Protein AF-A0AA36NND5-F1 (afdb_monomer_lite)

pLDDT: mean 72.18, std 15.88, range [35.72, 88.31]

Foldseek 3Di:
DDDDDDDPPPCPDPPVPDQDDPPDDDPVPCVVLLVVLVLQLVQCLVVLCCQLLVVLDVVCPLPHDLVVSLVSLVCSLVCLVSLLQWDWDDDPPHIDIDGDDPPDPDDPSSSVSSSSSSSVSCCVRPVVCSVVSSVVSVVVSVVVVVVVVVVVVVVVVDDDDDDDDD

InterPro domains:
  IPR011001 Saposin-like [SSF47862] (36-78)

Sequence (166 aa):
MAVFGARGLALFGLVQGAMRMPEEFNVETDFDVKNKYQKAQKYIRCDLCTMAVGNTFDSVGTSFTEDDVYDHIEKICNIDDLYAKHELIEVGKTWKMVEVSDTTNRTAHAVRWQSHAMKELCDNIIRPYDDEIKDLFLKRLKKGRKEGMRAEVVGAAGSPSRGFEW

Secondary structure (DSSP, 8-state):
------------------PPPPTT--HHHHHHHHHHHHHHTTTSHHHHHHHHHHHHHHHTTTT--HHHHHHHHHTTT--HHHHHTEEEEEETTEEEEEE--TT----HHHHHHHHHHHHHHHHHHTGGGHHHHHHHHHHHHHHHHHHHHHHHHHHHT---------

Structure (mmCIF, N/CA/C/O backbone):
data_AF-A0AA36NND5-F1
#
_entry.id   AF-A0AA36NND5-F1
#
loop_
_atom_site.group_PDB
_atom_site.id
_atom_site.type_symbol
_atom_site.label_atom_id
_atom_site.label_alt_id
_atom_site.label_comp_id
_atom_site.label_asym_id
_atom_site.label_entity_id
_atom_site.label_seq_id
_atom_site.pdbx_PDB_ins_code
_atom_site.Cartn_x
_atom_site.Cartn_y
_atom_site.Cartn_z
_atom_site.occupancy
_atom_site.B_iso_or_equiv
_atom_site.auth_seq_id
_atom_site.auth_comp_id
_atom_site.auth_asym_id
_atom_site.auth_atom_id
_atom_site.pdbx_PDB_model_num
ATOM 1 N N . MET A 1 1 ? 33.580 32.217 29.514 1.00 37.56 1 MET A N 1
ATOM 2 C CA . MET A 1 1 ? 32.940 32.219 28.181 1.00 37.56 1 MET A CA 1
ATOM 3 C C . MET A 1 1 ? 32.507 30.797 27.865 1.00 37.56 1 MET A C 1
ATOM 5 O O . MET A 1 1 ? 33.369 29.955 27.670 1.00 37.56 1 MET A O 1
ATOM 9 N N . ALA A 1 2 ? 31.207 30.515 27.879 1.00 35.72 2 ALA A N 1
ATOM 10 C CA . ALA A 1 2 ? 30.644 29.271 27.360 1.00 35.72 2 ALA A CA 1
ATOM 11 C C . ALA A 1 2 ? 29.317 29.638 26.688 1.00 35.72 2 ALA A C 1
ATOM 13 O O . ALA A 1 2 ? 28.382 30.077 27.354 1.00 35.72 2 ALA A O 1
ATOM 14 N N . VAL A 1 3 ? 29.293 29.577 25.359 1.00 41.00 3 VAL A N 1
ATOM 15 C CA . VAL A 1 3 ? 28.129 29.923 24.540 1.00 41.00 3 VAL A CA 1
ATOM 16 C C . VAL A 1 3 ? 27.248 28.681 24.438 1.00 41.00 3 VAL A C 1
ATOM 18 O O . VAL A 1 3 ? 27.645 27.679 23.850 1.00 41.00 3 VAL A O 1
ATOM 21 N N . PHE A 1 4 ? 26.054 28.749 25.025 1.00 44.62 4 PHE A N 1
ATOM 22 C CA . PHE A 1 4 ? 24.966 27.808 24.774 1.00 44.62 4 PHE A CA 1
ATOM 23 C C . PHE A 1 4 ? 24.376 28.101 23.385 1.00 44.62 4 PHE A C 1
ATOM 25 O O . PHE A 1 4 ? 23.732 29.128 23.187 1.00 44.62 4 PHE A O 1
ATOM 32 N N . GLY A 1 5 ? 24.616 27.211 22.418 1.00 39.91 5 GLY A N 1
ATOM 33 C CA . GLY A 1 5 ? 24.009 27.251 21.084 1.00 39.91 5 GLY A CA 1
ATOM 34 C C .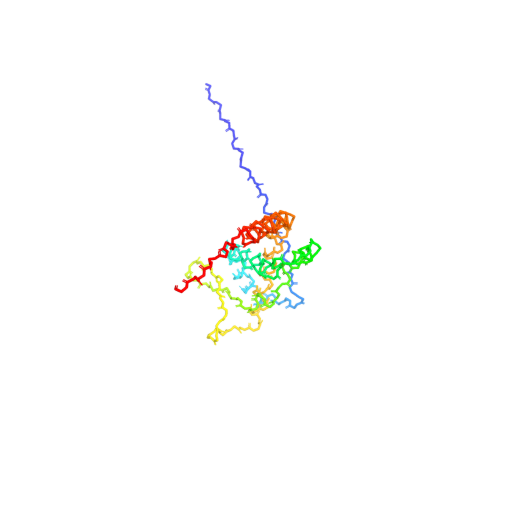 GLY A 1 5 ? 22.707 26.454 21.055 1.00 39.91 5 GLY A C 1
ATOM 35 O O . GLY A 1 5 ? 22.698 25.251 21.303 1.00 39.91 5 GLY A O 1
ATOM 36 N N . ALA A 1 6 ? 21.605 27.151 20.806 1.00 47.41 6 ALA A N 1
ATOM 37 C CA . ALA A 1 6 ? 20.238 26.683 20.958 1.00 47.41 6 ALA A CA 1
ATOM 38 C C . ALA A 1 6 ? 19.787 25.636 19.919 1.00 47.41 6 ALA A C 1
ATOM 40 O O . ALA A 1 6 ? 20.003 25.773 18.720 1.00 47.41 6 ALA A O 1
ATOM 41 N N . ARG A 1 7 ? 19.077 24.627 20.441 1.00 49.38 7 ARG A N 1
ATOM 42 C CA . ARG A 1 7 ? 17.844 24.003 19.925 1.00 49.38 7 ARG A CA 1
ATOM 43 C C . ARG A 1 7 ? 17.423 24.395 18.496 1.00 49.38 7 ARG A C 1
ATOM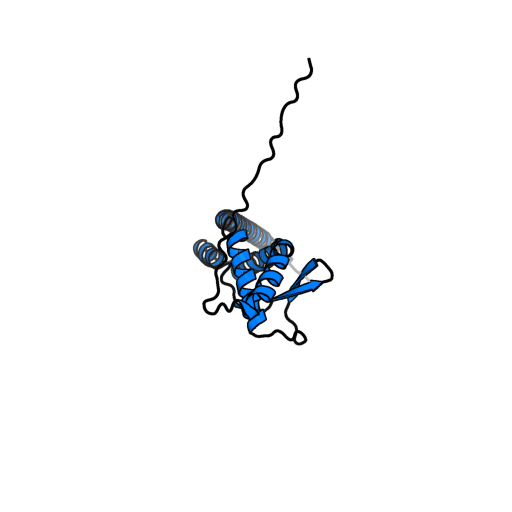 45 O O . ARG A 1 7 ? 16.772 25.415 18.301 1.00 49.38 7 ARG A O 1
ATOM 52 N N . GLY A 1 8 ? 17.636 23.485 17.549 1.00 39.53 8 GLY A N 1
ATOM 53 C CA . GLY A 1 8 ? 16.890 23.409 16.291 1.00 39.53 8 GLY A CA 1
ATOM 54 C C . GLY A 1 8 ? 15.982 22.180 16.296 1.00 39.53 8 GLY A C 1
ATOM 55 O O . GLY A 1 8 ? 16.281 21.192 15.634 1.00 39.53 8 GLY A O 1
ATOM 56 N N . LEU A 1 9 ? 14.907 22.198 17.093 1.00 47.22 9 LEU A N 1
ATOM 57 C CA . LEU A 1 9 ? 13.833 21.205 16.990 1.00 47.22 9 LEU A CA 1
ATOM 58 C C . LEU A 1 9 ? 13.044 21.523 15.717 1.00 47.22 9 LEU A C 1
ATOM 60 O O . LEU A 1 9 ? 12.207 22.423 15.706 1.00 47.22 9 LEU A O 1
ATOM 64 N N . ALA A 1 10 ? 13.351 20.803 14.640 1.00 49.25 10 ALA A N 1
ATOM 65 C CA . ALA A 1 10 ? 12.561 20.805 13.421 1.00 49.25 10 ALA A CA 1
ATOM 66 C C . ALA A 1 10 ? 11.164 20.240 13.728 1.00 49.25 10 ALA A C 1
ATOM 68 O O . ALA A 1 10 ? 10.944 19.030 13.744 1.00 49.25 10 ALA A O 1
ATOM 69 N N . LEU A 1 11 ? 10.221 21.140 14.005 1.00 42.69 11 LEU A N 1
ATOM 70 C CA . LEU A 1 11 ? 8.789 20.886 13.927 1.00 42.69 11 LEU A CA 1
ATOM 71 C C . LEU A 1 11 ? 8.436 20.680 12.449 1.00 42.69 11 LEU A C 1
ATOM 73 O O . LEU A 1 11 ? 8.006 21.607 11.767 1.00 42.69 11 LEU A O 1
ATOM 77 N N . PHE A 1 12 ? 8.638 19.466 11.938 1.00 47.25 12 PHE A N 1
ATOM 78 C CA . PHE A 1 12 ? 7.937 19.043 10.733 1.00 47.25 12 PHE A CA 1
ATOM 79 C C . PHE A 1 12 ? 6.462 18.926 11.100 1.00 47.25 12 PHE A C 1
ATOM 81 O O . PHE A 1 12 ? 6.057 18.043 11.860 1.00 47.25 12 PHE A O 1
ATOM 88 N N . GLY A 1 13 ? 5.691 19.903 10.625 1.00 39.56 13 GLY A N 1
ATOM 89 C CA . GLY A 1 13 ? 4.256 19.979 10.813 1.00 39.56 13 GLY A CA 1
ATOM 90 C C . GLY A 1 13 ? 3.601 18.666 10.409 1.00 39.56 13 GLY A C 1
ATOM 91 O O . GLY A 1 13 ? 3.817 18.152 9.313 1.00 39.56 13 GLY A O 1
ATOM 92 N N . LEU A 1 14 ? 2.789 18.139 11.321 1.00 42.22 14 LEU A N 1
ATOM 93 C CA . LEU A 1 14 ? 1.774 17.150 11.014 1.00 42.22 14 LEU A CA 1
ATOM 94 C C . LEU A 1 14 ? 0.829 17.783 9.990 1.00 42.22 14 LEU A C 1
ATOM 96 O O . LEU A 1 14 ? -0.131 18.458 10.357 1.00 42.22 14 LEU A O 1
ATOM 100 N N . VAL A 1 15 ? 1.102 17.578 8.703 1.00 45.41 15 VAL A N 1
ATOM 101 C CA . VAL A 1 15 ? 0.056 17.646 7.688 1.00 45.41 15 VAL A CA 1
ATOM 102 C C . VAL A 1 15 ? -0.888 16.503 8.038 1.00 45.41 15 VAL A C 1
ATOM 104 O O . VAL A 1 15 ? -0.633 15.338 7.734 1.00 45.41 15 VAL A O 1
ATOM 107 N N . GLN A 1 16 ? -1.934 16.824 8.796 1.00 47.56 16 GLN A N 1
ATOM 108 C CA . GLN A 1 16 ? -3.073 15.941 8.961 1.00 47.56 16 GLN A CA 1
ATOM 109 C C . GLN A 1 16 ? -3.702 15.839 7.575 1.00 47.56 16 GLN A C 1
ATOM 111 O O . GLN A 1 16 ? -4.372 16.768 7.130 1.00 47.56 16 GLN A O 1
ATOM 116 N N . GLY A 1 17 ? -3.395 14.754 6.860 1.00 48.06 17 GLY A N 1
ATOM 117 C CA . GLY A 1 17 ? -4.049 14.442 5.597 1.00 48.06 17 GLY A CA 1
ATOM 118 C C . GLY A 1 17 ? -5.557 14.564 5.794 1.00 48.06 17 GLY A C 1
ATOM 119 O O . GLY A 1 17 ? -6.100 14.017 6.759 1.00 48.06 17 GLY A O 1
ATOM 120 N N . ALA A 1 18 ? -6.209 15.348 4.935 1.00 47.50 18 ALA A N 1
ATOM 121 C CA . ALA A 1 18 ? -7.654 15.474 4.938 1.00 47.50 18 ALA A CA 1
ATOM 122 C C . ALA A 1 18 ? -8.231 14.079 4.693 1.00 47.50 18 ALA A C 1
ATOM 124 O O . ALA A 1 18 ? -8.128 13.548 3.589 1.00 47.50 18 ALA A O 1
ATOM 125 N N . MET A 1 19 ? -8.771 13.463 5.745 1.00 51.12 19 MET A N 1
ATOM 126 C CA . MET A 1 19 ? -9.443 12.181 5.601 1.00 51.12 19 MET A CA 1
ATOM 127 C C . MET A 1 19 ? -10.656 12.391 4.715 1.00 51.12 19 MET A C 1
ATOM 129 O O . MET A 1 19 ? -11.527 13.207 5.035 1.00 51.12 19 MET A O 1
ATOM 133 N N . ARG A 1 20 ? -10.718 11.643 3.616 1.00 57.62 20 ARG A N 1
ATOM 134 C CA . ARG A 1 20 ? -11.970 11.434 2.911 1.00 57.62 20 ARG A CA 1
ATOM 135 C C . ARG A 1 20 ? -12.955 10.856 3.922 1.00 57.62 20 ARG A C 1
ATOM 137 O O . ARG A 1 20 ? -12.640 9.994 4.737 1.00 57.62 20 ARG A O 1
ATOM 144 N N . MET A 1 21 ? -14.148 11.423 3.950 1.00 57.81 21 MET A N 1
ATOM 145 C CA . MET A 1 21 ? -15.241 10.848 4.714 1.00 57.81 21 MET A CA 1
ATOM 146 C C . MET A 1 21 ? -16.093 10.055 3.726 1.00 57.81 21 MET A C 1
ATOM 148 O O . MET A 1 21 ? -16.388 10.585 2.652 1.00 57.81 21 MET A O 1
ATOM 152 N N . PRO A 1 22 ? -16.463 8.801 4.034 1.00 61.34 22 PRO A N 1
ATOM 153 C CA . PRO A 1 22 ? -17.447 8.092 3.231 1.00 61.34 22 PRO A CA 1
ATOM 154 C C . PRO A 1 22 ? -18.781 8.857 3.254 1.00 61.34 22 PRO A C 1
ATOM 156 O O . PRO A 1 22 ? -19.101 9.512 4.245 1.00 61.34 22 PRO A O 1
ATOM 159 N N . GLU A 1 23 ? -19.556 8.769 2.168 1.00 60.59 23 GLU A N 1
ATOM 160 C CA . GLU A 1 23 ? -20.800 9.543 1.974 1.00 60.59 23 GLU A CA 1
ATOM 161 C C . GLU A 1 23 ? -21.880 9.282 3.047 1.00 60.59 23 GLU A C 1
ATOM 163 O O . GLU A 1 23 ? -22.774 10.102 3.228 1.00 60.59 23 GLU A O 1
ATOM 168 N N . GLU A 1 24 ? -21.764 8.194 3.815 1.00 65.44 24 GLU A N 1
ATOM 169 C CA . GLU A 1 24 ? -22.686 7.798 4.891 1.00 65.44 24 GLU A CA 1
ATOM 170 C C . GLU A 1 24 ? -21.978 7.744 6.261 1.00 65.44 24 GLU A C 1
ATOM 172 O O . GLU A 1 24 ? -22.044 6.738 6.964 1.00 65.44 24 GLU A O 1
ATOM 177 N N . PHE A 1 25 ? -21.239 8.795 6.633 1.00 61.91 25 PHE A N 1
ATOM 178 C CA . PHE A 1 25 ? -20.550 8.855 7.929 1.00 61.91 25 PHE A CA 1
ATOM 179 C C . PHE A 1 25 ? -21.534 9.053 9.095 1.00 61.91 25 PHE A C 1
ATOM 181 O O . PHE A 1 25 ? -22.158 10.111 9.209 1.00 61.91 25 PHE A O 1
ATOM 188 N N . ASN A 1 26 ? -21.619 8.079 10.006 1.00 71.50 26 ASN A N 1
ATOM 189 C CA . ASN A 1 26 ? -22.333 8.212 11.277 1.00 71.50 26 ASN A CA 1
ATOM 190 C C . ASN A 1 26 ? -21.340 8.326 12.445 1.00 71.50 26 ASN A C 1
ATOM 192 O O . ASN A 1 26 ? -20.624 7.382 12.775 1.00 71.50 26 ASN A O 1
ATOM 196 N N . VAL A 1 27 ? -21.324 9.487 13.104 1.00 68.81 27 VAL A N 1
ATOM 197 C CA . VAL A 1 27 ? -20.376 9.821 14.182 1.00 68.81 27 VAL A CA 1
ATOM 198 C C . VAL A 1 27 ? -20.409 8.810 15.337 1.00 68.81 27 VAL A C 1
ATOM 200 O O . VAL A 1 27 ? -19.364 8.538 15.920 1.00 68.81 27 VAL A O 1
ATOM 203 N N . GLU A 1 28 ? -21.568 8.240 15.667 1.00 66.12 28 GLU A N 1
ATOM 204 C CA . GLU A 1 28 ? -21.725 7.380 16.849 1.00 66.12 28 GLU A CA 1
ATOM 205 C C . GLU A 1 28 ? -21.187 5.960 16.635 1.00 66.12 28 GLU A C 1
ATOM 207 O O . GLU A 1 28 ? -20.662 5.352 17.564 1.00 66.12 28 GLU A O 1
ATOM 212 N N . THR A 1 29 ? -21.275 5.433 15.413 1.00 70.25 29 THR A N 1
ATOM 213 C CA . THR A 1 29 ? -20.861 4.056 15.091 1.00 70.25 29 THR A CA 1
ATOM 214 C C . THR A 1 29 ? -19.508 3.984 14.397 1.00 70.25 29 THR A C 1
ATOM 216 O O . THR A 1 29 ? -18.802 2.978 14.491 1.00 70.25 29 THR A O 1
ATOM 219 N N . ASP A 1 30 ? -19.124 5.045 13.691 1.00 74.62 30 ASP A N 1
ATOM 220 C CA . ASP A 1 30 ? -17.997 4.997 12.763 1.00 74.62 30 ASP A CA 1
ATOM 221 C C . ASP A 1 30 ? -16.699 5.483 13.395 1.00 74.62 30 ASP A C 1
ATOM 223 O O . ASP A 1 30 ? -15.617 5.147 12.915 1.00 74.62 30 ASP A O 1
ATOM 227 N N . PHE A 1 31 ? -16.775 6.258 14.478 1.00 78.00 31 PHE A N 1
ATOM 228 C CA . PHE A 1 31 ? -15.596 6.868 15.086 1.00 78.00 31 PHE A CA 1
ATOM 229 C C . PHE A 1 31 ? -14.640 5.825 15.678 1.00 78.00 31 PHE A C 1
ATOM 231 O O . PHE A 1 31 ? -13.425 5.920 15.487 1.00 78.00 31 PHE A O 1
ATOM 238 N N . ASP A 1 32 ? -15.174 4.786 16.323 1.00 79.19 32 ASP A N 1
ATOM 239 C CA . ASP A 1 32 ? -14.371 3.701 16.896 1.00 79.19 32 ASP A CA 1
ATOM 240 C C . ASP A 1 32 ? -13.704 2.852 15.811 1.00 79.19 32 ASP A C 1
ATOM 242 O O . ASP A 1 32 ? -12.510 2.541 15.891 1.00 79.19 32 ASP A O 1
ATOM 246 N N . VAL A 1 33 ? -14.447 2.538 14.748 1.00 79.69 33 VAL A N 1
ATOM 247 C CA . VAL A 1 33 ? -13.950 1.766 13.602 1.00 79.69 33 VAL A CA 1
ATOM 248 C C . VAL A 1 33 ? -12.896 2.565 12.830 1.00 79.69 33 VAL A C 1
ATOM 250 O O . VAL A 1 33 ? -11.826 2.046 12.503 1.00 79.69 33 VAL A O 1
ATOM 253 N N . LYS A 1 34 ? -13.128 3.862 12.623 1.00 76.62 34 LYS A N 1
ATOM 254 C CA . LYS A 1 34 ? -12.169 4.785 12.009 1.00 76.62 34 LYS A CA 1
ATOM 255 C C . LYS A 1 34 ? -10.884 4.892 12.830 1.00 76.62 34 LYS A C 1
ATOM 257 O O . LYS A 1 34 ? -9.793 4.731 12.283 1.00 76.62 34 LYS A O 1
ATOM 262 N N . ASN A 1 35 ? -10.986 5.108 14.141 1.00 81.12 35 ASN A N 1
ATOM 263 C CA . ASN A 1 35 ? -9.820 5.192 15.025 1.00 81.12 35 ASN A CA 1
ATOM 264 C C . ASN A 1 35 ? -9.022 3.883 15.065 1.00 81.12 35 ASN A C 1
ATOM 266 O O . ASN A 1 35 ? -7.790 3.911 15.139 1.00 81.12 35 ASN A O 1
ATOM 270 N N . LYS A 1 36 ? -9.703 2.733 15.000 1.00 82.50 36 LYS A N 1
ATOM 271 C CA . LYS A 1 36 ? -9.067 1.415 14.890 1.00 82.50 36 LYS A CA 1
ATOM 272 C C . LYS A 1 36 ? -8.177 1.342 13.646 1.00 82.50 36 LYS A C 1
ATOM 274 O O . LYS A 1 36 ? -6.985 1.063 13.765 1.00 82.50 36 LYS A O 1
ATOM 279 N N . TYR A 1 37 ? -8.712 1.671 12.471 1.00 82.19 37 TYR A N 1
ATOM 280 C CA . TYR A 1 37 ? -7.943 1.594 11.226 1.00 82.19 37 TYR A CA 1
ATOM 281 C C . TYR A 1 37 ? -6.878 2.690 11.095 1.00 82.19 37 TYR A C 1
ATOM 283 O O . TYR A 1 37 ? -5.793 2.413 10.586 1.00 82.19 37 TYR A O 1
ATOM 291 N N . GLN A 1 38 ? -7.090 3.886 11.651 1.00 81.88 38 GLN A N 1
ATOM 292 C CA . GLN A 1 38 ? -6.034 4.905 11.752 1.00 81.88 38 GLN A CA 1
ATOM 293 C C . GLN A 1 38 ? -4.810 4.407 12.529 1.00 81.88 38 GLN A C 1
ATOM 295 O O . GLN A 1 38 ? -3.671 4.643 12.126 1.00 81.88 38 GLN A O 1
ATOM 300 N N . LYS A 1 39 ? -5.018 3.687 13.639 1.00 83.25 39 LYS A N 1
ATOM 301 C CA . LYS A 1 39 ? -3.909 3.099 14.407 1.00 83.25 39 LYS A CA 1
ATOM 302 C C . LYS A 1 39 ? -3.157 2.040 13.601 1.00 83.25 39 LYS A C 1
ATOM 304 O O . LYS A 1 39 ? -1.943 1.919 13.774 1.00 83.25 39 LYS A O 1
ATOM 309 N N . ALA A 1 40 ? -3.851 1.315 12.722 1.00 83.50 40 ALA A N 1
ATOM 310 C CA . ALA A 1 40 ? -3.262 0.305 11.849 1.00 83.50 40 ALA A CA 1
ATOM 311 C C . ALA A 1 40 ? -2.370 0.913 10.753 1.00 83.50 40 ALA A C 1
ATOM 313 O O . ALA A 1 40 ? -1.329 0.338 10.430 1.00 83.50 40 ALA A O 1
ATOM 314 N N . GLN A 1 41 ? -2.711 2.104 10.240 1.00 82.81 41 GLN A N 1
ATOM 315 C CA . GLN A 1 41 ? -2.041 2.738 9.093 1.00 82.81 41 GLN A CA 1
ATOM 316 C C . GLN A 1 41 ? -0.517 2.844 9.219 1.00 82.81 41 GLN A C 1
ATOM 318 O O . GLN A 1 41 ? 0.186 2.775 8.217 1.00 82.81 41 GLN A O 1
ATOM 323 N N . LYS A 1 42 ? 0.029 3.018 10.427 1.00 83.56 42 LYS A N 1
ATOM 324 C CA . LYS A 1 42 ? 1.486 3.132 10.625 1.00 83.56 42 LYS A CA 1
ATOM 325 C C . LYS A 1 42 ? 2.239 1.803 10.503 1.00 83.56 42 LYS A C 1
ATOM 327 O O . LYS A 1 42 ? 3.437 1.829 10.248 1.00 83.56 42 LYS A O 1
ATOM 332 N N . TYR A 1 43 ? 1.562 0.673 10.689 1.00 85.62 43 TYR A N 1
ATOM 333 C CA . TYR A 1 43 ? 2.176 -0.658 10.650 1.00 85.62 43 TYR A CA 1
ATOM 334 C C . TYR A 1 43 ? 2.096 -1.290 9.261 1.00 85.62 43 TYR A C 1
ATOM 336 O O . TYR A 1 43 ? 3.012 -1.989 8.854 1.00 85.62 43 TYR A O 1
ATOM 344 N N . ILE A 1 44 ? 1.026 -0.998 8.524 1.00 86.38 44 ILE A N 1
ATOM 345 C CA . ILE A 1 44 ? 0.684 -1.698 7.278 1.00 86.38 44 ILE A CA 1
ATOM 346 C C . ILE A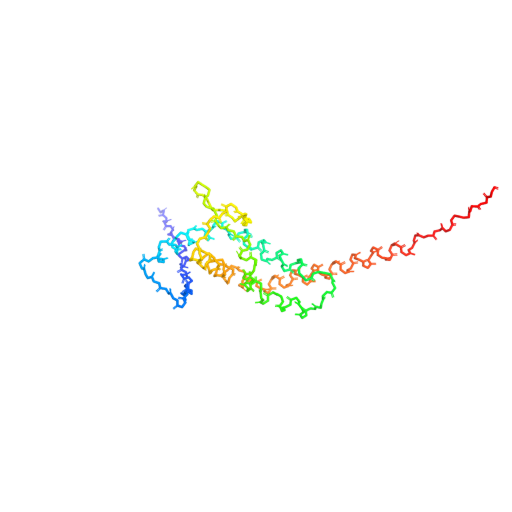 1 44 ? 1.252 -1.020 6.024 1.00 86.38 44 ILE A C 1
ATOM 348 O O . ILE A 1 44 ? 0.962 -1.445 4.914 1.00 86.38 44 ILE A O 1
ATOM 352 N N . ARG A 1 45 ? 2.036 0.058 6.176 1.00 86.19 45 ARG A N 1
ATOM 353 C CA . ARG A 1 45 ? 2.541 0.871 5.052 1.00 86.19 45 ARG A CA 1
ATOM 354 C C . ARG A 1 45 ? 3.344 0.043 4.053 1.00 86.19 45 ARG A C 1
ATOM 356 O O . ARG A 1 45 ? 3.110 0.128 2.852 1.00 86.19 45 ARG A O 1
ATOM 363 N N . CYS A 1 46 ? 4.289 -0.747 4.562 1.00 85.12 46 CYS A N 1
ATOM 364 C CA . CYS A 1 46 ? 5.161 -1.575 3.735 1.00 85.12 46 CYS A CA 1
ATOM 365 C C . CYS A 1 46 ? 4.383 -2.713 3.073 1.00 85.12 46 CYS A C 1
ATOM 367 O O . CYS A 1 46 ? 4.571 -2.956 1.883 1.00 85.12 46 CYS A O 1
ATOM 369 N N . ASP A 1 47 ? 3.490 -3.362 3.822 1.00 86.69 47 ASP A N 1
ATOM 370 C CA . ASP A 1 47 ? 2.665 -4.461 3.317 1.00 86.69 47 ASP A CA 1
ATOM 371 C C . ASP A 1 47 ? 1.741 -3.967 2.197 1.00 86.69 47 ASP A C 1
ATOM 373 O O . ASP A 1 47 ? 1.692 -4.560 1.122 1.00 86.69 47 ASP A O 1
ATOM 377 N N . LEU A 1 48 ? 1.084 -2.822 2.410 1.00 86.75 48 LEU A N 1
ATOM 378 C CA . LEU A 1 48 ? 0.208 -2.190 1.428 1.00 86.75 48 LEU A CA 1
ATOM 379 C C . LEU A 1 48 ? 0.969 -1.785 0.161 1.00 86.75 48 LEU A C 1
ATOM 381 O O . LEU A 1 48 ? 0.491 -2.041 -0.940 1.00 86.75 48 LEU A O 1
ATOM 385 N N . CYS A 1 49 ? 2.152 -1.182 0.310 1.00 85.38 49 CYS A N 1
ATOM 386 C CA . CYS A 1 49 ? 2.996 -0.811 -0.825 1.00 85.38 49 CYS A CA 1
ATOM 387 C C . CYS A 1 49 ? 3.432 -2.047 -1.619 1.00 85.38 49 CYS A C 1
ATOM 389 O O . CYS A 1 49 ? 3.263 -2.091 -2.834 1.00 85.38 49 CYS A O 1
ATOM 391 N N . THR A 1 50 ? 3.912 -3.082 -0.927 1.00 87.56 50 THR A N 1
ATOM 392 C CA . THR A 1 50 ? 4.354 -4.334 -1.557 1.00 87.56 50 THR A CA 1
ATOM 393 C C . THR A 1 50 ? 3.213 -5.005 -2.314 1.00 87.56 50 THR A C 1
ATOM 395 O O . THR A 1 50 ? 3.406 -5.447 -3.441 1.00 87.56 50 THR A O 1
ATOM 398 N N . MET A 1 51 ? 2.019 -5.034 -1.725 1.00 88.31 51 MET A N 1
ATOM 399 C CA . MET A 1 51 ? 0.827 -5.605 -2.343 1.00 88.31 51 MET A CA 1
ATOM 400 C C . MET A 1 51 ? 0.372 -4.800 -3.571 1.00 88.31 51 MET A C 1
ATOM 402 O O . MET A 1 51 ? 0.172 -5.380 -4.633 1.00 88.31 51 MET A O 1
ATOM 406 N N . ALA A 1 52 ? 0.218 -3.477 -3.451 1.00 86.06 52 ALA A N 1
ATOM 407 C CA . ALA A 1 52 ? -0.284 -2.637 -4.540 1.00 86.06 52 ALA A CA 1
ATOM 408 C C . ALA A 1 52 ? 0.701 -2.584 -5.720 1.00 86.06 52 ALA A C 1
ATOM 410 O O . ALA A 1 52 ? 0.323 -2.827 -6.864 1.00 86.06 52 ALA A O 1
ATOM 411 N N . VAL A 1 53 ? 1.985 -2.344 -5.435 1.00 84.06 53 VAL A N 1
ATOM 412 C CA . VAL A 1 53 ? 3.048 -2.302 -6.449 1.00 84.06 53 VAL A CA 1
ATOM 413 C C . VAL A 1 53 ? 3.310 -3.688 -7.033 1.00 84.06 53 VAL A C 1
ATOM 415 O O . VAL A 1 53 ? 3.482 -3.812 -8.243 1.00 84.06 53 VAL A O 1
ATOM 418 N N . GLY A 1 54 ? 3.305 -4.734 -6.201 1.00 84.06 54 GLY A N 1
ATOM 419 C CA . GLY A 1 54 ? 3.451 -6.123 -6.639 1.00 84.06 54 GLY A CA 1
ATOM 420 C C . GLY A 1 54 ? 2.348 -6.541 -7.607 1.00 84.06 54 GLY A C 1
ATOM 421 O O . GLY A 1 54 ? 2.648 -7.018 -8.696 1.00 84.06 54 GLY A O 1
ATOM 422 N N . ASN A 1 55 ? 1.087 -6.246 -7.280 1.00 84.94 55 ASN A N 1
ATOM 423 C CA . ASN A 1 55 ? -0.041 -6.520 -8.169 1.00 84.94 55 ASN A CA 1
ATOM 424 C C . ASN A 1 55 ? 0.092 -5.796 -9.518 1.00 84.94 55 ASN A C 1
ATOM 426 O O . ASN A 1 55 ? -0.224 -6.370 -10.560 1.00 84.94 55 ASN A O 1
ATOM 430 N N . THR A 1 56 ? 0.584 -4.555 -9.520 1.00 80.19 56 THR A N 1
ATOM 431 C CA . THR A 1 56 ? 0.869 -3.831 -10.765 1.00 80.19 56 THR A CA 1
ATOM 432 C C . THR A 1 56 ? 1.991 -4.497 -11.562 1.00 80.19 56 THR A C 1
ATOM 434 O O . THR A 1 56 ? 1.865 -4.634 -12.774 1.00 80.19 56 THR A O 1
ATOM 437 N N . PHE A 1 57 ? 3.053 -4.980 -10.909 1.00 78.25 57 PHE A N 1
ATOM 438 C CA . PHE A 1 57 ? 4.110 -5.750 -11.580 1.00 78.25 57 PHE A CA 1
ATOM 439 C C . PHE A 1 57 ? 3.581 -7.030 -12.221 1.00 78.25 57 PHE A C 1
ATOM 441 O O . PHE A 1 57 ? 3.925 -7.316 -13.367 1.00 78.25 57 PHE A O 1
ATOM 448 N N . ASP A 1 58 ? 2.734 -7.765 -11.511 1.00 81.69 58 ASP A N 1
ATOM 449 C CA . ASP A 1 58 ? 2.176 -9.019 -12.009 1.00 81.69 58 ASP A CA 1
ATOM 450 C C . ASP A 1 58 ? 1.167 -8.779 -13.142 1.00 81.69 58 ASP A C 1
ATOM 452 O O . ASP A 1 58 ? 1.135 -9.533 -14.115 1.00 81.69 58 ASP A O 1
ATOM 456 N N . SER A 1 59 ? 0.393 -7.692 -13.064 1.00 78.81 59 SER A N 1
ATOM 457 C CA . SER A 1 59 ? -0.599 -7.326 -14.085 1.00 78.81 59 SER A CA 1
ATOM 458 C C . SER A 1 59 ? 0.046 -6.834 -15.383 1.00 78.81 59 SER A C 1
ATOM 460 O O . SER A 1 59 ? -0.430 -7.166 -16.464 1.00 78.81 59 SER A O 1
ATOM 462 N N . VAL A 1 60 ? 1.137 -6.067 -15.280 1.00 74.00 60 VAL A N 1
ATOM 463 C CA . VAL A 1 60 ? 1.818 -5.402 -16.408 1.00 74.00 60 VAL A CA 1
ATOM 464 C C . VAL A 1 60 ? 2.859 -6.307 -17.089 1.00 74.00 60 VAL A C 1
ATOM 466 O O . VAL A 1 60 ? 3.509 -5.882 -18.034 1.00 74.00 60 VAL A O 1
ATOM 469 N N . GLY A 1 61 ? 3.027 -7.569 -16.673 1.00 66.31 61 GLY A N 1
ATOM 470 C CA . GLY A 1 61 ? 3.768 -8.607 -17.413 1.00 66.31 61 GLY A CA 1
ATOM 471 C C . GLY A 1 61 ? 5.093 -8.174 -18.080 1.00 66.31 61 GLY A C 1
ATOM 472 O O . GLY A 1 61 ? 5.836 -7.332 -17.581 1.00 66.31 61 GLY A O 1
ATOM 473 N N . THR A 1 62 ? 5.442 -8.786 -19.221 1.00 63.69 62 THR A N 1
ATOM 474 C CA . THR A 1 62 ? 6.656 -8.444 -20.004 1.00 63.69 62 THR A CA 1
ATOM 475 C C . THR A 1 62 ? 6.364 -7.897 -21.405 1.00 63.69 62 THR A C 1
ATOM 477 O O . THR A 1 62 ? 7.274 -7.379 -22.058 1.00 63.69 62 THR A O 1
ATOM 480 N N . SER A 1 63 ? 5.114 -7.983 -21.873 1.00 58.50 63 SER A N 1
ATOM 481 C CA . SER A 1 63 ? 4.692 -7.629 -23.236 1.00 58.50 63 SER A CA 1
ATOM 482 C C . SER A 1 63 ? 3.991 -6.273 -23.361 1.00 58.50 63 SER A C 1
ATOM 484 O O . SER A 1 63 ? 3.378 -6.011 -24.392 1.00 58.50 63 SER A O 1
ATOM 486 N N . PHE A 1 64 ? 4.056 -5.421 -22.341 1.00 68.38 64 PHE A N 1
ATOM 487 C CA . PHE A 1 64 ? 3.278 -4.184 -22.289 1.00 68.38 64 PHE A CA 1
ATOM 488 C C . PHE A 1 64 ? 4.021 -2.984 -22.890 1.00 68.38 64 PHE A C 1
ATOM 490 O O . PHE A 1 64 ? 5.261 -2.958 -22.976 1.00 68.38 64 PHE A O 1
ATOM 497 N N . THR A 1 65 ? 3.243 -2.011 -23.362 1.00 75.44 65 THR A N 1
ATOM 498 C CA . THR A 1 65 ? 3.745 -0.733 -23.870 1.00 75.44 65 THR A CA 1
ATOM 499 C C . THR A 1 65 ? 3.974 0.245 -22.723 1.00 75.44 65 THR A C 1
ATOM 501 O O . THR A 1 65 ? 3.606 -0.013 -21.580 1.00 75.44 65 THR A O 1
ATOM 504 N N . GLU A 1 66 ? 4.656 1.349 -23.016 1.00 77.94 66 GLU A N 1
ATOM 505 C CA . GLU A 1 66 ? 4.894 2.399 -22.029 1.00 77.94 66 GLU A CA 1
ATOM 506 C C . GLU A 1 66 ? 3.561 2.950 -21.503 1.00 77.94 66 GLU A C 1
ATOM 508 O O . GLU A 1 66 ? 3.364 2.959 -20.293 1.00 77.94 66 GLU A O 1
ATOM 513 N N . ASP A 1 67 ? 2.607 3.246 -22.387 1.00 79.50 67 ASP A N 1
ATOM 514 C CA . ASP A 1 67 ? 1.282 3.779 -22.038 1.00 79.50 67 ASP A CA 1
ATOM 515 C C . ASP A 1 67 ? 0.484 2.855 -21.100 1.00 79.50 67 ASP A C 1
ATOM 517 O O . ASP A 1 67 ? -0.112 3.322 -20.130 1.00 79.50 67 ASP A O 1
ATOM 521 N N . ASP A 1 68 ? 0.549 1.534 -21.302 1.00 79.88 68 ASP A N 1
ATOM 522 C CA . ASP A 1 68 ? -0.137 0.577 -20.422 1.00 79.88 68 ASP A CA 1
ATOM 523 C C . ASP A 1 68 ? 0.410 0.613 -18.981 1.00 79.88 68 ASP A C 1
ATOM 525 O O . ASP A 1 68 ? -0.324 0.398 -18.013 1.00 79.88 68 ASP A O 1
ATOM 529 N N . VAL A 1 69 ? 1.713 0.884 -18.825 1.00 80.94 69 VAL A N 1
ATOM 530 C CA . VAL A 1 69 ? 2.362 1.028 -17.512 1.00 80.94 69 VAL A CA 1
ATOM 531 C C . VAL A 1 69 ? 1.839 2.282 -16.809 1.00 80.94 69 VAL A C 1
ATOM 533 O O . VAL A 1 69 ? 1.553 2.230 -15.612 1.00 80.94 69 VAL A O 1
ATOM 536 N N . TYR A 1 70 ? 1.686 3.392 -17.539 1.00 81.50 70 TYR A N 1
ATOM 537 C CA . TYR A 1 70 ? 1.135 4.638 -16.996 1.00 81.50 70 TYR A CA 1
ATOM 538 C C . TYR A 1 70 ? -0.306 4.440 -16.519 1.00 81.50 70 TYR A C 1
ATOM 540 O O . TYR A 1 70 ? -0.608 4.747 -15.365 1.00 81.50 70 TYR A O 1
ATOM 548 N N . ASP A 1 71 ? -1.154 3.832 -17.348 1.00 83.56 71 ASP A N 1
ATOM 549 C CA . ASP A 1 71 ? -2.558 3.567 -17.024 1.00 83.56 71 ASP A CA 1
ATOM 550 C C . ASP A 1 71 ? -2.723 2.689 -15.778 1.00 83.56 71 ASP A C 1
ATOM 552 O O . ASP A 1 71 ? -3.620 2.907 -14.953 1.00 83.56 71 ASP A O 1
ATOM 556 N N . HIS A 1 72 ? -1.862 1.682 -15.628 1.00 82.50 72 HIS A N 1
ATOM 557 C CA . HIS A 1 72 ? -1.883 0.803 -14.466 1.00 82.50 72 HIS A CA 1
ATOM 558 C C . HIS A 1 72 ? -1.382 1.494 -13.195 1.00 82.50 72 HIS A C 1
ATOM 560 O O . HIS A 1 72 ? -1.955 1.277 -12.124 1.00 82.50 72 HIS A O 1
ATOM 566 N N . ILE A 1 73 ? -0.347 2.333 -13.291 1.00 83.31 73 ILE A N 1
ATOM 567 C CA . ILE A 1 73 ? 0.188 3.055 -12.130 1.00 83.31 73 ILE A CA 1
ATOM 568 C C . ILE A 1 73 ? -0.787 4.141 -11.668 1.00 83.31 73 ILE A C 1
ATOM 570 O O . ILE A 1 73 ? -1.033 4.250 -10.473 1.00 83.31 73 ILE A O 1
ATOM 574 N N . GLU A 1 74 ? -1.460 4.859 -12.569 1.00 83.69 74 GLU A N 1
ATOM 575 C CA . GLU A 1 74 ? -2.492 5.836 -12.177 1.00 83.69 74 GLU A CA 1
ATOM 576 C C . GLU A 1 74 ? -3.656 5.204 -11.392 1.00 83.69 74 GLU A C 1
ATOM 578 O O . GLU A 1 74 ? -4.308 5.851 -10.559 1.00 83.69 74 GLU A O 1
ATOM 583 N N . LYS A 1 75 ? -3.911 3.915 -11.639 1.00 83.94 75 LYS A N 1
ATOM 584 C CA . LYS A 1 75 ? -4.959 3.120 -10.989 1.00 83.94 75 LYS A CA 1
ATOM 585 C C . LYS A 1 75 ? -4.432 2.240 -9.852 1.00 83.94 75 LYS A C 1
ATOM 587 O O . LYS A 1 75 ? -5.219 1.489 -9.282 1.00 83.94 75 LYS A O 1
ATOM 592 N N . ILE A 1 76 ? -3.164 2.373 -9.450 1.00 84.06 76 ILE A N 1
ATOM 593 C CA . ILE A 1 76 ? -2.521 1.511 -8.439 1.00 84.06 76 ILE A CA 1
ATOM 594 C C . ILE A 1 76 ? -3.234 1.514 -7.080 1.00 84.06 76 ILE A C 1
ATOM 596 O O . ILE A 1 76 ? -3.220 0.512 -6.372 1.00 84.06 76 ILE A O 1
ATOM 600 N N . CYS A 1 77 ? -3.898 2.621 -6.731 1.00 84.94 77 CYS A N 1
ATOM 601 C CA . CYS A 1 77 ? -4.681 2.763 -5.499 1.00 84.94 77 CYS A CA 1
ATOM 602 C C . CYS A 1 77 ? -6.194 2.539 -5.686 1.00 84.94 77 CYS A C 1
ATOM 604 O O . CYS A 1 77 ? -6.955 2.588 -4.722 1.00 84.94 77 CYS A O 1
ATOM 606 N N . ASN A 1 78 ? -6.655 2.279 -6.913 1.00 84.06 78 ASN A N 1
ATOM 607 C CA . ASN A 1 78 ? -8.058 2.006 -7.245 1.00 84.06 78 ASN A C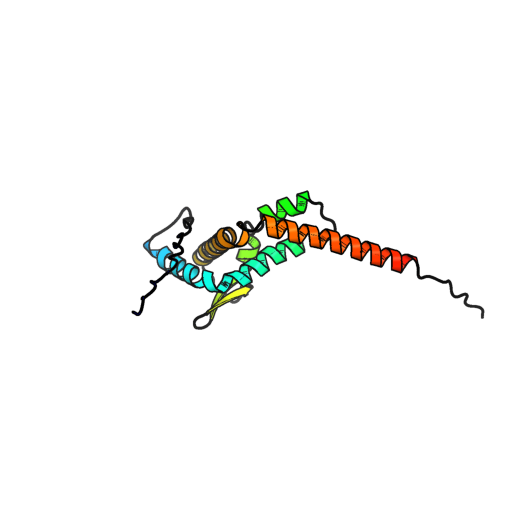A 1
ATOM 608 C C . ASN A 1 78 ? -8.282 0.503 -7.486 1.00 84.06 78 ASN A C 1
ATOM 610 O O . ASN A 1 78 ? -8.807 0.096 -8.518 1.00 84.06 78 ASN A O 1
ATOM 614 N N . ILE A 1 79 ? -7.857 -0.317 -6.527 1.00 82.75 79 ILE A N 1
ATOM 615 C CA . ILE A 1 79 ? -7.846 -1.787 -6.595 1.00 82.75 79 ILE A CA 1
ATOM 616 C C . ILE A 1 79 ? -8.748 -2.384 -5.510 1.00 82.75 79 ILE A C 1
ATOM 618 O O . ILE A 1 79 ? -8.304 -3.134 -4.639 1.00 82.75 79 ILE A O 1
ATOM 622 N N . ASP A 1 80 ? -10.034 -2.031 -5.560 1.00 81.50 80 ASP A N 1
ATOM 623 C CA . ASP A 1 80 ? -11.019 -2.402 -4.534 1.00 81.50 80 ASP A CA 1
ATOM 624 C C . ASP A 1 80 ? -11.118 -3.928 -4.344 1.00 81.50 80 ASP A C 1
ATOM 626 O O . ASP A 1 80 ? -11.210 -4.404 -3.211 1.00 81.50 80 ASP A O 1
ATOM 630 N N . ASP A 1 81 ? -10.979 -4.702 -5.425 1.00 82.44 81 ASP A N 1
ATOM 631 C CA . ASP A 1 81 ? -10.948 -6.170 -5.381 1.00 82.44 81 ASP A CA 1
ATOM 632 C C . ASP A 1 81 ? -9.745 -6.715 -4.599 1.00 82.44 81 ASP A C 1
ATOM 634 O O . ASP A 1 81 ? -9.850 -7.725 -3.900 1.00 82.44 81 ASP A O 1
ATOM 638 N N . LEU A 1 82 ? -8.587 -6.052 -4.691 1.00 83.75 82 LEU A N 1
ATOM 639 C CA . LEU A 1 82 ? -7.384 -6.460 -3.967 1.00 83.75 82 LEU A CA 1
ATOM 640 C C . LEU A 1 82 ? -7.521 -6.139 -2.476 1.00 83.75 82 LEU A C 1
ATOM 642 O O . LEU A 1 82 ? -7.162 -6.959 -1.631 1.00 83.75 82 LEU A O 1
ATOM 646 N N . TYR A 1 83 ? -8.098 -4.981 -2.149 1.00 85.62 83 TYR A N 1
ATOM 647 C CA . TYR A 1 83 ? -8.402 -4.606 -0.768 1.00 85.62 83 TYR A CA 1
ATOM 648 C C . TYR A 1 83 ? -9.450 -5.528 -0.145 1.00 85.62 83 TYR A C 1
ATOM 650 O O . TYR A 1 83 ? -9.328 -5.885 1.024 1.00 85.62 83 TYR A O 1
ATOM 658 N N . ALA A 1 84 ? -10.440 -5.978 -0.920 1.00 83.56 84 ALA A N 1
ATOM 659 C CA . ALA A 1 84 ? -11.454 -6.911 -0.445 1.00 83.56 84 ALA A CA 1
ATOM 660 C C . ALA A 1 84 ? -10.865 -8.272 -0.041 1.00 83.56 84 ALA A C 1
ATOM 662 O O . ALA A 1 84 ? -11.338 -8.852 0.938 1.00 83.56 84 ALA A O 1
ATOM 663 N N . LYS A 1 85 ? -9.822 -8.734 -0.749 1.00 85.94 85 LYS A N 1
ATOM 664 C CA . LYS A 1 85 ? -9.093 -9.990 -0.487 1.00 85.94 85 LYS A CA 1
ATOM 665 C C . LYS A 1 85 ? -8.171 -9.940 0.726 1.00 85.94 85 LYS A C 1
ATOM 667 O O . LYS A 1 85 ? -7.716 -10.991 1.161 1.00 85.94 85 LYS A O 1
ATOM 672 N N . HIS A 1 86 ? -7.896 -8.760 1.272 1.00 87.00 86 HIS A N 1
ATOM 673 C CA . HIS A 1 86 ? -7.025 -8.603 2.429 1.00 87.00 86 HIS A CA 1
ATOM 674 C C . HIS A 1 86 ? -7.808 -8.082 3.634 1.00 87.00 86 HIS A C 1
ATOM 676 O O . HIS A 1 86 ? -8.797 -7.356 3.520 1.00 87.00 86 HIS A O 1
ATOM 682 N N . GLU A 1 87 ? -7.372 -8.457 4.825 1.00 87.81 87 GLU A N 1
ATOM 683 C CA . GLU A 1 87 ? -7.892 -7.984 6.096 1.00 87.81 87 GLU A CA 1
ATOM 684 C C . GLU A 1 87 ? -6.791 -7.483 7.015 1.00 87.81 87 GLU A C 1
ATOM 686 O O . GLU A 1 87 ? -5.649 -7.939 6.978 1.00 87.81 87 GLU A O 1
ATOM 691 N N . LEU A 1 88 ? -7.153 -6.508 7.845 1.00 85.44 88 LEU A N 1
ATOM 692 C CA . LEU A 1 88 ? -6.264 -5.957 8.855 1.00 85.44 88 LEU A CA 1
ATOM 693 C C . LEU A 1 88 ? -6.580 -6.589 10.205 1.00 85.44 88 LEU A C 1
ATOM 695 O O . LEU A 1 88 ? -7.619 -6.304 10.806 1.00 85.44 88 LEU A O 1
ATOM 699 N N . ILE A 1 89 ? -5.656 -7.414 10.690 1.00 85.75 89 ILE A N 1
ATOM 700 C CA . ILE A 1 89 ? -5.780 -8.114 11.966 1.00 85.75 89 ILE A CA 1
ATOM 701 C C . ILE A 1 89 ? -4.868 -7.453 12.998 1.00 85.75 89 ILE A C 1
ATOM 703 O O . ILE A 1 89 ? -3.691 -7.175 12.742 1.00 85.75 89 ILE A O 1
ATOM 707 N N . GLU A 1 90 ? -5.411 -7.224 14.190 1.00 85.31 90 GLU A N 1
ATOM 708 C CA . GLU A 1 90 ? -4.631 -6.820 15.355 1.00 85.31 90 GLU A CA 1
ATOM 709 C C . GLU A 1 90 ? -4.019 -8.063 16.010 1.00 85.31 90 GLU A C 1
ATOM 711 O O . GLU A 1 90 ? -4.722 -8.924 16.537 1.00 85.31 90 GLU A O 1
ATOM 716 N N . VAL A 1 91 ? -2.692 -8.166 15.977 1.00 84.19 91 VAL A N 1
ATOM 717 C CA . VAL A 1 91 ? -1.929 -9.235 16.624 1.00 84.19 91 VAL A CA 1
ATOM 718 C C . VAL A 1 91 ? -1.153 -8.615 17.785 1.00 84.19 91 VAL A C 1
ATOM 720 O O . VAL A 1 91 ? -0.087 -8.012 17.611 1.00 84.19 91 VAL A O 1
ATOM 723 N N . GLY A 1 92 ? -1.712 -8.723 18.991 1.00 84.94 92 GLY A N 1
ATOM 724 C CA . GLY A 1 92 ? -1.135 -8.147 20.208 1.00 84.94 92 GLY A CA 1
ATOM 725 C C . GLY A 1 92 ? -1.156 -6.614 20.199 1.00 84.94 92 GLY A C 1
ATOM 726 O O . GLY A 1 92 ? -2.209 -6.014 20.349 1.00 84.94 92 GLY A O 1
ATOM 727 N N . LYS A 1 93 ? 0.018 -5.978 20.057 1.00 82.56 93 LYS A N 1
ATOM 728 C CA . LYS A 1 93 ? 0.175 -4.506 19.941 1.00 82.56 93 LYS A CA 1
ATOM 729 C C . LYS A 1 93 ? 0.531 -4.051 18.518 1.00 82.56 93 LYS A C 1
ATOM 731 O O . LYS A 1 93 ? 0.957 -2.912 18.317 1.00 82.56 93 LYS A O 1
ATOM 736 N N . THR A 1 94 ? 0.448 -4.959 17.551 1.00 83.81 94 THR A N 1
ATOM 737 C CA . THR A 1 94 ? 0.843 -4.733 16.156 1.00 83.81 94 THR A CA 1
ATOM 738 C C . THR A 1 94 ? -0.305 -5.059 15.219 1.00 83.81 94 THR A C 1
ATOM 740 O O . THR A 1 94 ? -1.192 -5.830 15.571 1.00 83.81 94 THR A O 1
ATOM 743 N N . TRP A 1 95 ? -0.277 -4.476 14.027 1.00 86.25 95 TRP A N 1
ATOM 744 C CA . TRP A 1 95 ? -1.247 -4.753 12.974 1.00 86.25 95 TRP A CA 1
ATOM 745 C C . TRP A 1 95 ? -0.555 -5.469 11.831 1.00 86.25 95 TRP A C 1
ATOM 747 O O . TRP A 1 95 ? 0.589 -5.141 11.512 1.00 86.25 95 TRP A O 1
ATOM 757 N N . LYS A 1 96 ? -1.248 -6.436 11.238 1.00 85.06 96 LYS A N 1
ATOM 758 C CA . LYS A 1 96 ? -0.778 -7.165 10.063 1.00 85.06 96 LYS A CA 1
ATOM 759 C C . LYS A 1 96 ? -1.877 -7.230 9.022 1.00 85.06 96 LYS A C 1
ATOM 761 O O . LYS A 1 96 ? -3.052 -7.358 9.368 1.00 85.06 96 LYS A O 1
ATOM 766 N N . MET A 1 97 ? -1.468 -7.148 7.765 1.00 86.56 97 MET A N 1
ATOM 767 C CA . MET A 1 97 ? -2.333 -7.436 6.634 1.00 86.56 97 MET A CA 1
ATOM 768 C C . MET A 1 97 ? -2.257 -8.933 6.330 1.00 86.56 97 MET A C 1
ATOM 770 O O . MET A 1 97 ? -1.163 -9.486 6.230 1.00 86.56 97 MET A O 1
ATOM 774 N N . VAL A 1 98 ? -3.406 -9.593 6.240 1.00 85.00 98 VAL A N 1
ATOM 775 C CA . VAL A 1 98 ? -3.521 -11.035 5.982 1.00 85.00 98 VAL A CA 1
ATOM 776 C C . VAL A 1 98 ? -4.557 -11.245 4.886 1.00 85.00 98 VAL A C 1
ATOM 778 O O . VAL A 1 98 ? -5.465 -10.432 4.741 1.00 85.00 98 VAL A O 1
ATOM 781 N N . GLU A 1 99 ? -4.426 -12.299 4.091 1.00 84.56 99 GLU A N 1
ATOM 782 C CA . GLU A 1 99 ? -5.476 -12.681 3.148 1.00 84.56 99 GLU A CA 1
ATOM 783 C C . GLU A 1 99 ? -6.744 -13.112 3.899 1.00 84.56 99 GLU A C 1
ATOM 785 O O . GLU A 1 99 ? -6.687 -13.779 4.935 1.00 84.56 99 GLU A O 1
ATOM 790 N N . VAL A 1 100 ? -7.898 -12.705 3.376 1.00 83.69 100 VAL A N 1
ATOM 791 C CA . VAL A 1 100 ? -9.205 -13.086 3.910 1.00 83.69 100 VAL A CA 1
ATOM 792 C C . VAL A 1 100 ? -9.373 -14.592 3.754 1.00 83.69 100 VAL A C 1
ATOM 794 O O . VAL A 1 100 ? -9.147 -15.147 2.681 1.00 83.69 100 VAL A O 1
ATOM 797 N N . SER A 1 101 ? -9.800 -15.246 4.830 1.00 76.75 101 SER A N 1
ATOM 798 C CA . SER A 1 101 ? -10.115 -16.674 4.845 1.00 76.75 101 SER A CA 1
ATOM 799 C C . SER A 1 101 ? -11.578 -16.875 5.228 1.00 76.75 101 SER A C 1
ATOM 801 O O . SER A 1 101 ? -12.181 -16.008 5.856 1.00 76.75 101 SER A O 1
ATOM 803 N N . ASP A 1 102 ? -12.158 -18.028 4.890 1.00 64.62 102 ASP A N 1
ATOM 804 C CA . ASP A 1 102 ? -13.581 -18.327 5.138 1.00 64.62 102 ASP A CA 1
ATOM 805 C C . ASP A 1 102 ? -13.985 -18.286 6.628 1.00 64.62 102 ASP A C 1
ATOM 807 O O . ASP A 1 102 ? -15.165 -18.339 6.971 1.00 64.62 102 ASP A O 1
ATOM 811 N N . THR A 1 103 ? -13.014 -18.200 7.539 1.00 61.66 103 THR A N 1
ATOM 812 C CA . THR A 1 103 ? -13.226 -18.125 8.987 1.00 61.66 103 THR A CA 1
ATOM 813 C C . THR A 1 103 ? -13.373 -16.700 9.518 1.00 61.66 103 THR A C 1
ATOM 815 O O . THR A 1 103 ? -13.728 -16.534 10.690 1.00 61.66 103 THR A O 1
ATOM 818 N N . THR A 1 104 ? -13.136 -15.659 8.712 1.00 65.81 104 THR A N 1
ATOM 819 C CA . THR A 1 104 ? -13.173 -14.278 9.204 1.00 65.81 104 THR A CA 1
ATOM 820 C C . THR A 1 104 ? -14.553 -13.646 9.043 1.00 65.81 104 THR A C 1
ATOM 822 O O . THR A 1 104 ? -15.031 -13.313 7.962 1.00 65.81 104 THR A O 1
ATOM 825 N N . ASN A 1 105 ? -15.226 -13.459 10.180 1.00 67.75 105 ASN A N 1
ATOM 826 C CA . ASN A 1 105 ? -16.583 -12.924 10.248 1.00 67.75 105 ASN A CA 1
ATOM 827 C C . ASN A 1 105 ? -16.552 -11.383 10.184 1.00 67.75 105 ASN A C 1
ATOM 829 O O . ASN A 1 105 ? -16.640 -10.692 11.203 1.00 67.75 105 ASN A O 1
ATOM 833 N N . ARG A 1 106 ? -16.338 -10.826 8.985 1.00 75.38 106 ARG A N 1
ATOM 834 C CA . ARG A 1 106 ? -16.277 -9.369 8.774 1.00 75.38 106 ARG A CA 1
ATOM 835 C C . ARG A 1 106 ? -17.671 -8.797 8.526 1.00 75.38 106 ARG A C 1
ATOM 837 O O . ARG A 1 106 ? -18.396 -9.257 7.649 1.00 75.38 106 ARG A O 1
ATOM 844 N N . THR A 1 107 ? -18.032 -7.737 9.245 1.00 81.62 107 THR A N 1
ATOM 845 C CA . THR A 1 107 ? -19.255 -6.980 8.947 1.00 81.62 107 THR A CA 1
ATOM 846 C C . THR A 1 107 ? -19.054 -6.125 7.694 1.00 81.62 107 THR A C 1
ATOM 848 O O . THR A 1 107 ? -17.960 -5.608 7.466 1.00 81.62 107 THR A O 1
ATOM 851 N N . ALA A 1 108 ? -20.106 -5.915 6.894 1.00 82.00 108 ALA A N 1
ATOM 852 C CA . ALA A 1 108 ? -20.039 -5.061 5.698 1.00 82.00 108 ALA A CA 1
ATOM 853 C C . ALA A 1 108 ? -19.519 -3.642 6.013 1.00 82.00 108 ALA A C 1
ATOM 855 O O . ALA A 1 108 ? -18.786 -3.039 5.230 1.00 82.00 108 ALA A O 1
ATOM 856 N N . HIS A 1 109 ? -19.844 -3.145 7.207 1.00 80.00 109 HIS A N 1
ATOM 857 C CA . HIS A 1 109 ? -19.354 -1.876 7.734 1.00 80.00 109 HIS A CA 1
ATOM 858 C C . HIS A 1 109 ? -17.834 -1.865 7.946 1.00 80.00 109 HIS A C 1
ATOM 860 O O . HIS A 1 109 ? -17.157 -0.951 7.474 1.00 80.00 109 HIS A O 1
ATOM 866 N N . ALA A 1 110 ? -17.280 -2.908 8.571 1.00 80.62 110 ALA A N 1
ATOM 867 C CA . ALA A 1 110 ? -15.839 -3.040 8.761 1.00 80.62 110 ALA A CA 1
ATOM 868 C C . ALA A 1 110 ? -15.096 -3.147 7.421 1.00 80.62 110 ALA A C 1
ATOM 870 O O . ALA A 1 110 ? -14.052 -2.522 7.258 1.00 80.62 110 ALA A O 1
ATOM 871 N N . VAL A 1 111 ? -15.659 -3.872 6.446 1.00 83.56 111 VAL A N 1
ATOM 872 C CA . VAL A 1 111 ? -15.086 -3.975 5.092 1.00 83.56 111 VAL A CA 1
ATOM 873 C C . VAL A 1 111 ? -14.994 -2.604 4.431 1.00 83.56 111 VAL A C 1
ATOM 875 O O . VAL A 1 111 ? -13.923 -2.226 3.962 1.00 83.56 111 VAL A O 1
ATOM 878 N N . ARG A 1 112 ? -16.086 -1.829 4.443 1.00 83.75 112 ARG A N 1
ATOM 879 C CA . ARG A 1 112 ? -16.117 -0.488 3.843 1.00 83.75 112 ARG A CA 1
ATOM 880 C C . ARG A 1 112 ? -15.050 0.422 4.457 1.00 83.75 112 ARG A C 1
ATOM 882 O O . ARG A 1 112 ? -14.295 1.059 3.725 1.00 83.75 112 ARG A O 1
ATOM 889 N N . TRP A 1 113 ? -14.960 0.458 5.785 1.00 82.06 113 TRP A N 1
ATOM 890 C CA . TRP A 1 113 ? -13.980 1.288 6.489 1.00 82.06 113 TRP A CA 1
ATOM 891 C C . TRP A 1 113 ? -12.541 0.835 6.283 1.00 82.06 113 TRP A C 1
ATOM 893 O O . TRP A 1 113 ? -11.648 1.673 6.159 1.00 82.06 113 TRP A O 1
ATOM 903 N N . GLN A 1 114 ? -12.309 -0.473 6.214 1.00 85.81 114 GLN A N 1
ATOM 904 C CA . GLN A 1 114 ? -10.984 -1.008 5.954 1.00 85.81 114 GLN A CA 1
ATOM 905 C C . GLN A 1 114 ? -10.515 -0.654 4.540 1.00 85.81 114 GLN A C 1
ATOM 907 O O . GLN A 1 114 ? -9.429 -0.097 4.395 1.00 85.81 114 GLN A O 1
ATOM 912 N N . SER A 1 115 ? -11.332 -0.920 3.515 1.00 86.06 115 SER A N 1
ATOM 913 C CA . SER A 1 115 ? -10.996 -0.585 2.127 1.00 86.06 115 SER A CA 1
ATOM 914 C C . SER A 1 115 ? -10.767 0.914 1.963 1.00 86.06 115 SER A C 1
ATOM 916 O O . SER A 1 115 ? -9.797 1.324 1.333 1.00 86.06 115 SER A O 1
ATOM 918 N N . HIS A 1 116 ? -11.595 1.739 2.611 1.00 85.00 116 HIS A N 1
ATOM 919 C CA . HIS A 1 116 ? -11.402 3.184 2.634 1.00 85.00 116 HIS A CA 1
ATOM 920 C C . HIS A 1 116 ? -10.054 3.573 3.259 1.00 85.00 116 HIS A C 1
ATOM 922 O O . HIS A 1 116 ? -9.283 4.315 2.657 1.00 85.00 116 HIS A O 1
ATOM 928 N N . ALA A 1 117 ? -9.728 3.040 4.439 1.00 85.44 117 ALA A N 1
ATOM 929 C CA . ALA A 1 117 ? -8.469 3.335 5.115 1.00 85.44 117 ALA A CA 1
ATOM 930 C C . ALA A 1 117 ? -7.240 2.863 4.319 1.00 85.44 117 ALA A C 1
ATOM 932 O O . ALA A 1 117 ? -6.212 3.539 4.333 1.00 85.44 117 ALA A O 1
ATOM 933 N N . MET A 1 118 ? -7.332 1.722 3.627 1.00 86.94 118 MET A N 1
ATOM 934 C CA . MET A 1 118 ? -6.271 1.212 2.751 1.00 86.94 118 MET A CA 1
ATOM 935 C C . MET A 1 118 ? -6.093 2.100 1.520 1.00 86.94 118 MET A C 1
ATOM 937 O O . MET A 1 118 ? -4.963 2.454 1.189 1.00 86.94 118 MET A O 1
ATOM 941 N N . LYS A 1 119 ? -7.192 2.523 0.893 1.00 87.62 119 LYS A N 1
ATOM 942 C CA . LYS A 1 119 ? -7.178 3.431 -0.256 1.00 87.62 119 LYS A CA 1
ATOM 943 C C . LYS A 1 119 ? -6.567 4.784 0.092 1.00 87.62 119 LYS A C 1
ATOM 945 O O . LYS A 1 119 ? -5.664 5.245 -0.594 1.00 87.62 119 LYS A O 1
ATOM 950 N N . GLU A 1 120 ? -6.984 5.380 1.206 1.00 84.88 120 GLU A N 1
ATOM 951 C CA . GLU A 1 120 ? -6.387 6.625 1.695 1.00 84.88 120 GLU A CA 1
ATOM 952 C C . GLU A 1 120 ? -4.902 6.475 2.002 1.00 84.88 120 GLU A C 1
ATOM 954 O O . GLU A 1 120 ? -4.106 7.369 1.721 1.00 84.88 120 GLU A O 1
ATOM 959 N N . LEU A 1 121 ? -4.510 5.361 2.618 1.00 86.81 121 LEU A N 1
ATOM 960 C CA . LEU A 1 121 ? -3.109 5.127 2.925 1.00 86.81 121 LEU A CA 1
ATOM 961 C C . LEU A 1 121 ? -2.287 4.972 1.642 1.00 86.81 121 LEU A C 1
ATOM 963 O O . LEU A 1 121 ? -1.180 5.496 1.572 1.00 86.81 121 LEU A O 1
ATOM 967 N N . CYS A 1 122 ? -2.842 4.310 0.628 1.00 86.44 122 CYS A N 1
ATOM 968 C CA . CYS A 1 122 ? -2.238 4.196 -0.691 1.00 86.44 122 CYS A CA 1
ATOM 969 C C . CYS A 1 122 ? -2.088 5.573 -1.350 1.00 86.44 122 CYS A C 1
ATOM 971 O O . CYS A 1 122 ? -0.986 5.935 -1.749 1.00 86.44 122 CYS A O 1
ATOM 973 N N . ASP A 1 123 ? -3.144 6.389 -1.366 1.00 85.94 123 ASP A N 1
ATOM 974 C CA . ASP A 1 123 ? -3.108 7.744 -1.927 1.00 85.94 123 ASP A CA 1
ATOM 975 C C . ASP A 1 123 ? -2.093 8.651 -1.209 1.00 85.94 123 ASP A C 1
ATOM 977 O O . ASP A 1 123 ? -1.484 9.516 -1.827 1.00 85.94 123 ASP A O 1
ATOM 981 N N . ASN A 1 124 ? -1.879 8.468 0.094 1.00 84.38 124 ASN A N 1
ATOM 982 C CA . ASN A 1 124 ? -0.934 9.291 0.854 1.00 84.38 124 ASN A CA 1
ATOM 983 C C . ASN A 1 124 ? 0.518 8.800 0.775 1.00 84.38 124 ASN A C 1
ATOM 985 O O . ASN A 1 124 ? 1.433 9.580 1.034 1.00 84.38 124 ASN A O 1
ATOM 989 N N . ILE A 1 125 ? 0.739 7.512 0.498 1.00 82.69 125 ILE A N 1
ATOM 990 C CA . ILE A 1 125 ? 2.075 6.900 0.536 1.00 82.69 125 ILE A CA 1
ATOM 991 C C . ILE A 1 125 ? 2.608 6.602 -0.852 1.00 82.69 125 ILE A C 1
ATOM 993 O O . ILE A 1 125 ? 3.796 6.783 -1.060 1.00 82.69 125 ILE A O 1
ATOM 997 N N . ILE A 1 126 ? 1.774 6.112 -1.765 1.00 80.56 126 ILE A N 1
ATOM 998 C CA . ILE A 1 126 ? 2.199 5.611 -3.075 1.00 80.56 126 ILE A CA 1
ATOM 999 C C . ILE A 1 126 ? 2.106 6.717 -4.121 1.00 80.56 126 ILE A C 1
ATOM 1001 O O . ILE A 1 126 ? 3.116 6.999 -4.755 1.00 80.56 126 ILE A O 1
ATOM 1005 N N . ARG A 1 127 ? 0.961 7.415 -4.219 1.00 81.94 127 ARG A N 1
ATOM 1006 C CA . ARG A 1 127 ? 0.759 8.475 -5.228 1.00 81.94 127 ARG A CA 1
ATOM 1007 C C . ARG A 1 127 ? 1.845 9.551 -5.284 1.00 81.94 127 ARG A C 1
ATOM 1009 O O . ARG A 1 127 ? 2.195 9.965 -6.386 1.00 81.94 127 ARG A O 1
ATOM 1016 N N . PRO A 1 128 ? 2.403 10.031 -4.153 1.00 85.69 128 PRO A N 1
ATOM 1017 C CA . PRO A 1 128 ? 3.481 11.016 -4.203 1.00 85.69 128 PRO A CA 1
ATOM 1018 C C . PRO A 1 128 ? 4.741 10.521 -4.919 1.00 85.69 128 PRO A C 1
ATOM 1020 O O . PRO A 1 128 ? 5.557 11.351 -5.299 1.00 85.69 128 PRO A O 1
ATOM 1023 N N . TYR A 1 129 ? 4.891 9.202 -5.075 1.00 83.88 129 TYR A N 1
ATOM 1024 C CA . TYR A 1 129 ? 6.024 8.5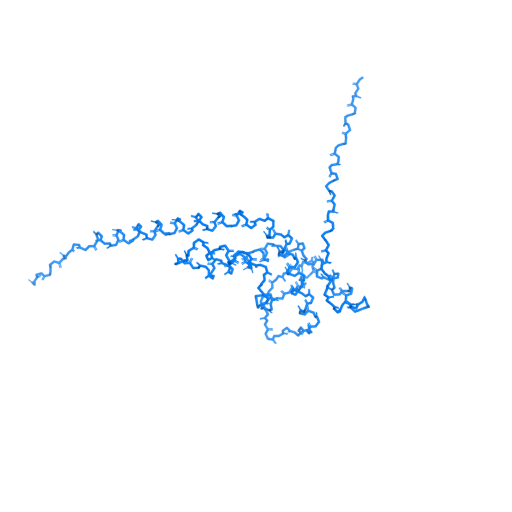56 -5.728 1.00 83.88 129 TYR A CA 1
ATOM 1025 C C . TYR A 1 129 ? 5.642 7.849 -7.036 1.00 83.88 129 TYR A C 1
ATOM 1027 O O . TYR A 1 129 ? 6.366 6.961 -7.491 1.00 83.88 129 TYR A O 1
ATOM 1035 N N . ASP A 1 130 ? 4.494 8.187 -7.638 1.00 82.06 130 ASP A N 1
ATOM 1036 C CA . ASP A 1 130 ? 4.032 7.537 -8.871 1.00 82.06 130 ASP A CA 1
ATOM 1037 C C . ASP A 1 130 ? 5.071 7.659 -9.995 1.00 82.06 130 ASP A C 1
ATOM 1039 O O . ASP A 1 130 ? 5.265 6.712 -10.755 1.00 82.06 130 ASP A O 1
ATOM 1043 N N . ASP A 1 131 ? 5.779 8.787 -10.083 1.00 81.75 131 ASP A N 1
ATOM 1044 C CA . ASP A 1 131 ? 6.793 9.020 -11.114 1.00 81.75 131 ASP A CA 1
ATOM 1045 C C . ASP A 1 131 ? 8.061 8.186 -10.892 1.00 81.75 131 ASP A C 1
ATOM 1047 O O . ASP A 1 131 ? 8.546 7.543 -11.826 1.00 81.75 131 ASP A O 1
ATOM 1051 N N . GLU A 1 132 ? 8.550 8.072 -9.654 1.00 84.00 132 GLU A N 1
ATOM 1052 C CA . GLU A 1 132 ? 9.662 7.172 -9.342 1.00 84.00 132 GLU A CA 1
ATOM 1053 C C . GLU A 1 132 ? 9.285 5.700 -9.549 1.00 84.00 132 GLU A C 1
ATOM 1055 O O . GLU A 1 132 ? 10.112 4.900 -10.001 1.00 84.00 132 GLU A O 1
ATOM 1060 N N . ILE A 1 133 ? 8.040 5.324 -9.242 1.00 81.81 133 ILE A N 1
ATOM 1061 C CA . ILE A 1 133 ? 7.530 3.974 -9.495 1.00 81.81 133 ILE A CA 1
ATOM 1062 C C . ILE A 1 133 ? 7.523 3.709 -11.006 1.00 81.81 133 ILE A C 1
ATOM 1064 O O . ILE A 1 133 ? 8.083 2.696 -11.433 1.00 81.81 133 ILE A O 1
ATOM 1068 N N . LYS A 1 134 ? 6.997 4.628 -11.826 1.00 82.50 134 LYS A N 1
ATOM 1069 C CA . LYS A 1 134 ? 7.024 4.523 -13.300 1.00 82.50 134 LYS A CA 1
ATOM 1070 C C . LYS A 1 134 ? 8.442 4.335 -13.827 1.00 82.50 134 LYS A C 1
ATOM 1072 O O . LYS A 1 134 ? 8.700 3.387 -14.572 1.00 82.50 134 LYS A O 1
ATOM 1077 N N . ASP A 1 135 ? 9.382 5.170 -13.394 1.00 84.94 135 ASP A N 1
ATOM 1078 C CA . ASP A 1 135 ? 10.778 5.098 -13.831 1.00 84.94 135 ASP A CA 1
ATOM 1079 C C . ASP A 1 135 ? 11.417 3.743 -13.506 1.00 84.94 135 ASP A C 1
ATOM 1081 O O . ASP A 1 135 ? 12.115 3.142 -14.336 1.00 84.94 135 ASP A O 1
ATOM 1085 N N . LEU A 1 136 ? 11.158 3.219 -12.305 1.00 83.56 136 LEU A N 1
ATOM 1086 C CA . LEU A 1 136 ? 11.637 1.902 -11.893 1.00 83.56 136 LEU A CA 1
ATOM 1087 C C . LEU A 1 136 ? 11.010 0.778 -12.726 1.00 83.56 136 LEU A C 1
ATOM 1089 O O . LEU A 1 136 ? 11.729 -0.145 -13.132 1.00 83.56 136 LEU A O 1
ATOM 1093 N N . PHE A 1 137 ? 9.712 0.864 -13.024 1.00 81.75 137 PHE A N 1
ATOM 1094 C CA . PHE A 1 137 ? 9.009 -0.081 -13.892 1.00 81.75 137 PHE A CA 1
ATOM 1095 C C . PHE A 1 137 ? 9.596 -0.093 -15.302 1.00 81.75 137 PHE A C 1
ATOM 1097 O O . PHE A 1 137 ? 10.028 -1.145 -15.783 1.00 81.75 137 PHE A O 1
ATOM 1104 N N . LEU A 1 138 ? 9.712 1.072 -15.942 1.00 82.31 138 LEU A N 1
ATOM 1105 C CA . LEU A 1 138 ? 10.247 1.195 -17.298 1.00 82.31 138 LEU A CA 1
ATOM 1106 C C . LEU A 1 138 ? 11.700 0.726 -17.375 1.00 82.31 138 LEU A C 1
ATOM 1108 O O . LEU A 1 138 ? 12.089 0.028 -18.316 1.00 82.31 138 LEU A O 1
ATOM 1112 N N . LYS A 1 139 ? 12.517 1.044 -16.365 1.00 84.62 139 LYS A N 1
ATOM 1113 C CA . LYS A 1 139 ? 13.902 0.568 -16.284 1.00 84.62 139 LYS A CA 1
ATOM 1114 C C . LYS A 1 139 ? 13.971 -0.954 -16.172 1.00 84.62 139 LYS A C 1
ATOM 1116 O O . LYS A 1 139 ? 14.824 -1.573 -16.816 1.00 84.62 139 LYS A O 1
ATOM 1121 N N . ARG A 1 140 ? 13.085 -1.568 -15.383 1.00 79.44 140 ARG A N 1
ATOM 1122 C CA . ARG A 1 140 ? 13.031 -3.024 -15.211 1.00 79.44 140 ARG A CA 1
ATOM 1123 C C . ARG A 1 140 ? 12.517 -3.728 -16.463 1.00 79.44 140 ARG A C 1
ATOM 1125 O O . ARG A 1 140 ? 13.134 -4.710 -16.865 1.00 79.44 140 ARG A O 1
ATOM 1132 N N . LEU A 1 141 ? 11.494 -3.193 -17.130 1.00 76.06 141 LEU A N 1
ATOM 1133 C CA . LEU A 1 141 ? 10.999 -3.702 -18.414 1.00 76.06 141 LEU A CA 1
ATOM 1134 C C . LEU A 1 141 ? 12.073 -3.622 -19.506 1.00 76.06 141 LEU A C 1
ATOM 1136 O O . LEU A 1 141 ? 12.341 -4.613 -20.185 1.00 76.06 141 LEU A O 1
ATOM 1140 N N . LYS A 1 142 ? 12.772 -2.484 -19.627 1.00 79.88 142 LYS A N 1
ATOM 1141 C CA . LYS A 1 142 ? 13.898 -2.317 -20.567 1.00 79.88 142 LYS A CA 1
ATOM 1142 C C . LYS A 1 142 ? 15.025 -3.313 -20.281 1.00 79.88 142 LYS A C 1
ATOM 1144 O O . LYS A 1 142 ? 15.588 -3.891 -21.212 1.00 79.88 142 LYS A O 1
ATOM 1149 N N . LYS A 1 143 ? 15.344 -3.550 -19.002 1.00 79.81 143 LYS A N 1
ATOM 1150 C CA . LYS A 1 143 ? 16.341 -4.552 -18.597 1.00 79.81 143 LYS A CA 1
ATOM 1151 C C . LYS A 1 143 ? 15.880 -5.978 -18.919 1.00 79.81 143 LYS A C 1
ATOM 1153 O O . LYS A 1 143 ? 16.649 -6.715 -19.528 1.00 79.81 143 LYS A O 1
ATOM 1158 N N . GLY A 1 144 ? 14.639 -6.334 -18.590 1.00 71.56 144 GLY A N 1
ATOM 1159 C CA . GLY A 1 144 ? 14.057 -7.648 -18.868 1.00 71.56 144 GLY A CA 1
ATOM 1160 C C . GLY A 1 144 ? 13.986 -7.956 -20.362 1.00 71.56 144 GLY A C 1
ATOM 1161 O O . GLY A 1 144 ? 14.375 -9.039 -20.780 1.00 71.56 144 GLY A O 1
ATOM 1162 N N . ARG A 1 145 ? 13.612 -6.977 -21.198 1.00 70.19 145 ARG A N 1
ATOM 1163 C CA . ARG A 1 145 ? 13.618 -7.121 -22.664 1.00 70.19 145 ARG A CA 1
ATOM 1164 C C . ARG A 1 145 ? 15.036 -7.335 -23.209 1.00 70.19 145 ARG A C 1
ATOM 1166 O O . ARG A 1 145 ? 15.241 -8.166 -24.089 1.00 70.19 145 ARG A O 1
ATOM 1173 N N . LYS A 1 146 ? 16.035 -6.640 -22.652 1.00 68.25 146 LYS A N 1
ATOM 1174 C CA . LYS A 1 146 ? 17.452 -6.814 -23.019 1.00 68.25 146 LYS A CA 1
ATOM 1175 C C . LYS A 1 146 ? 18.011 -8.173 -22.584 1.00 68.25 146 LYS A C 1
ATOM 1177 O O . LYS A 1 146 ? 18.812 -8.755 -23.312 1.00 68.25 146 LYS A O 1
ATOM 1182 N N . GLU A 1 147 ? 17.618 -8.670 -21.413 1.00 65.25 147 GLU A N 1
ATOM 1183 C CA . GLU A 1 147 ? 18.009 -9.993 -20.909 1.00 65.25 147 GLU A CA 1
ATOM 1184 C C . GLU A 1 147 ? 17.301 -11.124 -21.668 1.00 65.25 147 GLU A C 1
ATOM 1186 O O . GLU A 1 147 ? 17.965 -12.083 -22.049 1.00 65.25 147 GLU A O 1
ATOM 1191 N N . GLY A 1 148 ? 16.014 -10.968 -21.992 1.00 59.78 148 GLY A N 1
ATOM 1192 C CA . GLY A 1 148 ? 15.259 -11.883 -22.854 1.00 59.78 148 GLY A CA 1
ATOM 1193 C C . GLY A 1 148 ? 15.845 -11.978 -24.264 1.00 59.78 148 GLY A C 1
ATOM 1194 O O . GLY A 1 148 ? 16.136 -13.078 -24.724 1.00 59.78 148 GLY A O 1
ATOM 1195 N N . MET A 1 149 ? 16.154 -10.842 -24.907 1.00 54.84 149 MET A N 1
ATOM 1196 C CA . MET A 1 149 ? 16.863 -10.838 -26.199 1.00 54.84 149 MET A CA 1
ATOM 1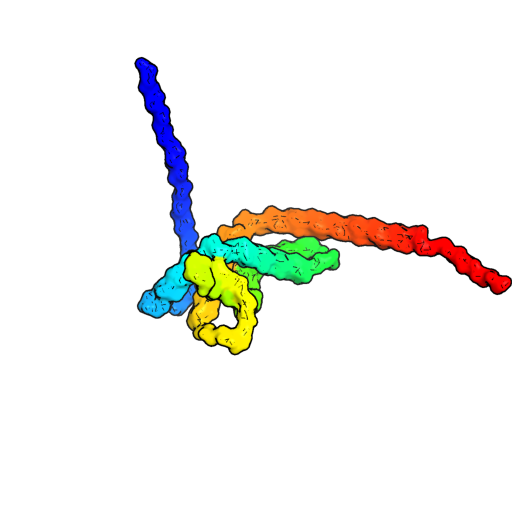197 C C . MET A 1 149 ? 18.257 -11.472 -26.099 1.00 54.84 149 MET A C 1
ATOM 1199 O O . MET A 1 149 ? 18.691 -12.148 -27.025 1.00 54.84 149 MET A O 1
ATOM 1203 N N . ARG A 1 150 ? 18.982 -11.292 -24.985 1.00 53.50 150 ARG A N 1
ATOM 1204 C CA . ARG A 1 150 ? 20.275 -11.966 -24.775 1.00 53.50 150 ARG A CA 1
ATOM 1205 C C . ARG A 1 150 ? 20.123 -13.478 -24.612 1.00 53.50 150 ARG A C 1
ATOM 1207 O O . ARG A 1 150 ? 20.952 -14.208 -25.142 1.00 53.50 150 ARG A O 1
ATOM 1214 N N . ALA A 1 151 ? 19.103 -13.940 -23.896 1.00 56.25 151 ALA A N 1
ATOM 1215 C CA . ALA A 1 151 ? 18.834 -15.363 -23.715 1.00 56.25 151 ALA A CA 1
ATOM 1216 C C . ALA A 1 151 ? 18.412 -16.034 -25.034 1.00 56.25 151 ALA A C 1
ATOM 1218 O O . ALA A 1 151 ? 18.886 -17.125 -25.340 1.00 56.25 151 ALA A O 1
ATOM 1219 N N . GLU A 1 152 ? 17.605 -15.354 -25.852 1.00 49.16 152 GLU A N 1
ATOM 1220 C CA . GLU A 1 152 ? 17.174 -15.845 -27.166 1.00 49.16 152 GLU A CA 1
ATOM 1221 C C . GLU A 1 152 ? 18.335 -15.903 -28.175 1.00 49.16 152 GLU A C 1
ATOM 1223 O O . GLU A 1 152 ? 18.518 -16.910 -28.857 1.00 49.16 152 GLU A O 1
ATOM 1228 N N . VAL A 1 153 ? 19.202 -14.882 -28.204 1.00 49.09 153 VAL A N 1
ATOM 1229 C CA . VAL A 1 153 ? 20.390 -14.860 -29.081 1.00 49.09 153 VAL A CA 1
ATOM 1230 C C . VAL A 1 153 ? 21.422 -15.928 -28.688 1.00 49.09 153 VAL A C 1
ATOM 1232 O O . VAL A 1 153 ? 22.078 -16.494 -29.560 1.00 49.09 153 VAL A O 1
ATOM 1235 N N . VAL A 1 154 ? 21.557 -16.258 -27.398 1.00 51.28 154 VAL A N 1
ATOM 1236 C CA . VAL A 1 154 ? 22.435 -17.355 -26.944 1.00 51.28 154 VAL A CA 1
ATOM 1237 C C . VAL A 1 154 ? 21.799 -18.731 -27.200 1.00 51.28 154 VAL A C 1
ATOM 1239 O O . VAL A 1 154 ? 22.518 -19.672 -27.530 1.00 51.28 154 VAL A O 1
ATOM 1242 N N . GLY A 1 155 ? 20.469 -18.850 -27.136 1.00 44.00 155 GLY A N 1
ATOM 1243 C CA . GLY A 1 155 ? 19.738 -20.067 -27.511 1.00 44.00 155 GLY A CA 1
ATOM 1244 C C . GLY A 1 155 ? 19.784 -20.378 -29.013 1.00 44.00 155 GLY A C 1
ATOM 1245 O O . GLY A 1 155 ? 19.877 -21.542 -29.395 1.00 44.00 155 GLY A O 1
ATOM 1246 N N . ALA A 1 156 ? 19.808 -19.354 -29.870 1.00 46.00 156 ALA A N 1
ATOM 1247 C CA . ALA A 1 156 ? 19.916 -19.515 -31.323 1.00 46.00 156 ALA A CA 1
ATOM 1248 C C . ALA A 1 156 ? 21.334 -19.887 -31.812 1.00 46.00 156 ALA A C 1
ATOM 1250 O O . ALA A 1 156 ? 21.490 -20.385 -32.925 1.00 46.00 156 ALA A O 1
ATOM 1251 N N . ALA A 1 157 ? 22.373 -19.690 -30.991 1.00 46.12 157 ALA A N 1
ATOM 1252 C CA . ALA A 1 157 ? 23.765 -20.009 -31.334 1.00 46.12 157 ALA A CA 1
ATOM 1253 C C . ALA A 1 157 ? 24.207 -21.434 -30.923 1.00 46.12 157 ALA A C 1
ATOM 1255 O O . ALA A 1 157 ? 25.372 -21.793 -31.093 1.00 46.12 157 ALA A O 1
ATOM 1256 N N . GLY A 1 158 ? 23.299 -22.254 -30.380 1.00 44.34 158 GLY A N 1
ATOM 1257 C CA . GLY A 1 158 ? 23.606 -23.556 -29.784 1.00 44.34 158 GLY A CA 1
ATOM 1258 C C . GLY A 1 158 ? 22.867 -24.735 -30.415 1.00 44.34 158 GLY A C 1
ATOM 1259 O O . GLY A 1 158 ? 22.087 -25.402 -29.744 1.00 44.34 158 GLY A O 1
ATOM 1260 N N . SER A 1 159 ? 23.139 -25.051 -31.681 1.00 41.59 159 SER A N 1
ATOM 1261 C CA . SER A 1 159 ? 22.937 -26.412 -32.203 1.00 41.59 159 SER A CA 1
ATOM 1262 C C . SER A 1 159 ? 24.023 -26.775 -33.217 1.00 41.59 159 SER A C 1
ATOM 1264 O O . SER A 1 159 ? 23.815 -26.647 -34.421 1.00 41.59 159 SER A O 1
ATOM 1266 N N . PRO A 1 160 ? 25.192 -27.267 -32.764 1.00 43.22 160 PRO A N 1
ATOM 1267 C CA . PRO A 1 160 ? 26.002 -28.132 -33.595 1.00 43.22 160 PRO A CA 1
ATOM 1268 C C . PRO A 1 160 ? 25.298 -29.490 -33.658 1.00 43.22 160 PRO A C 1
ATOM 1270 O O . PRO A 1 160 ? 25.264 -30.249 -32.688 1.00 43.22 160 PRO A O 1
ATOM 1273 N N . SER A 1 161 ? 24.713 -29.762 -34.819 1.00 49.12 161 SER A N 1
ATOM 1274 C CA . SER A 1 161 ? 24.314 -31.082 -35.293 1.00 49.12 161 SER A CA 1
ATOM 1275 C C . SER A 1 161 ? 25.369 -32.134 -34.932 1.00 49.12 161 SER A C 1
ATOM 1277 O O . SER A 1 161 ? 26.431 -32.190 -35.554 1.00 49.12 161 SER A O 1
ATOM 1279 N N . ARG A 1 162 ? 25.095 -32.983 -33.935 1.00 41.59 162 ARG A N 1
ATOM 1280 C CA . ARG A 1 162 ? 25.830 -34.243 -33.785 1.00 41.59 162 ARG A CA 1
ATOM 1281 C C . ARG A 1 162 ? 25.224 -35.240 -34.758 1.00 41.59 162 ARG A C 1
ATOM 1283 O O . ARG A 1 162 ? 24.126 -35.739 -34.527 1.00 41.59 162 ARG A O 1
ATOM 1290 N N . GLY A 1 163 ? 25.950 -35.481 -35.846 1.00 42.38 163 GLY A N 1
ATOM 1291 C CA . GLY A 1 163 ? 25.765 -36.660 -36.676 1.00 42.38 163 GLY A CA 1
ATOM 1292 C C . GLY A 1 163 ? 25.895 -37.906 -35.807 1.00 42.38 163 GLY A C 1
ATOM 1293 O O . GLY A 1 163 ? 26.866 -38.062 -35.067 1.00 42.38 163 GLY A O 1
ATOM 1294 N N . PHE A 1 164 ? 24.863 -38.736 -35.858 1.00 43.88 164 PHE A N 1
ATOM 1295 C CA . PHE A 1 164 ? 24.840 -40.075 -35.295 1.00 43.88 164 PHE A CA 1
ATOM 1296 C C . PHE A 1 164 ? 25.117 -41.011 -36.478 1.00 43.88 164 PHE A C 1
ATOM 1298 O O . PHE A 1 164 ? 24.226 -41.267 -37.287 1.00 43.88 164 PHE A O 1
ATOM 1305 N N . GLU A 1 165 ? 26.375 -41.416 -36.640 1.00 39.03 165 GLU A N 1
ATOM 1306 C CA . GLU A 1 165 ? 26.747 -42.558 -37.481 1.00 39.03 165 GLU A CA 1
ATOM 1307 C C . GLU A 1 165 ? 26.744 -43.817 -36.605 1.00 39.03 165 GLU A C 1
ATOM 1309 O O . GLU A 1 165 ? 27.106 -43.759 -35.427 1.00 39.03 165 GLU A O 1
ATOM 1314 N N . TRP A 1 166 ? 26.229 -44.902 -37.185 1.00 52.12 166 TRP A N 1
ATOM 1315 C CA . TRP A 1 166 ? 25.966 -46.202 -36.565 1.00 52.12 166 TRP A CA 1
ATOM 1316 C C . TRP A 1 166 ? 27.238 -47.012 -36.323 1.00 52.12 166 TRP A C 1
ATOM 1318 O O . TRP A 1 166 ? 28.145 -46.946 -37.184 1.00 52.12 166 TRP A O 1
#

Radius of gyration: 24.25 Å; chains: 1; bounding box: 56×78×66 Å

Organism: NCBI:txid2562239